Protein AF-A0A9E5FH89-F1 (afdb_monomer)

Structure (mmCIF, N/CA/C/O backbone):
data_AF-A0A9E5FH89-F1
#
_entry.id   AF-A0A9E5FH89-F1
#
loop_
_atom_site.group_PDB
_atom_site.id
_atom_site.type_symbol
_atom_site.label_atom_id
_atom_site.label_alt_id
_atom_site.label_comp_id
_atom_site.label_asym_id
_atom_site.label_entity_id
_atom_site.label_seq_id
_atom_site.pdbx_PDB_ins_code
_atom_site.Cartn_x
_atom_site.Cartn_y
_atom_site.Cartn_z
_atom_site.occupancy
_atom_site.B_iso_or_equiv
_atom_site.auth_seq_id
_atom_site.auth_comp_id
_atom_site.auth_asym_id
_atom_site.auth_atom_id
_atom_site.pdbx_PDB_model_num
ATOM 1 N N . MET A 1 1 ? 5.312 -15.511 -68.126 1.00 42.53 1 MET A N 1
ATOM 2 C CA . MET A 1 1 ? 5.929 -16.002 -66.875 1.00 42.53 1 MET A CA 1
ATOM 3 C C . MET A 1 1 ? 6.841 -14.894 -66.345 1.00 42.53 1 MET A C 1
ATOM 5 O O . MET A 1 1 ? 7.905 -14.689 -66.906 1.00 42.53 1 MET A O 1
ATOM 9 N N . LYS A 1 2 ? 6.368 -14.054 -65.408 1.00 46.00 2 LYS A N 1
ATOM 10 C CA . LYS A 1 2 ? 7.122 -12.877 -64.924 1.00 46.00 2 LYS A CA 1
ATOM 11 C C . LYS A 1 2 ? 8.059 -13.314 -63.792 1.00 46.00 2 LYS A C 1
ATOM 13 O O . LYS A 1 2 ? 7.584 -13.801 -62.771 1.00 46.00 2 LYS A O 1
ATOM 18 N N . THR A 1 3 ? 9.366 -13.174 -63.987 1.00 60.09 3 THR A N 1
ATOM 19 C CA . THR A 1 3 ? 10.401 -13.440 -62.977 1.00 60.09 3 THR A CA 1
ATOM 20 C C . THR A 1 3 ? 10.261 -12.458 -61.818 1.00 60.09 3 THR A C 1
ATOM 22 O O . THR A 1 3 ? 10.316 -11.246 -62.020 1.00 60.09 3 THR A O 1
ATOM 25 N N . GLN A 1 4 ? 10.053 -12.975 -60.608 1.00 64.81 4 GLN A N 1
ATOM 26 C CA . GLN A 1 4 ? 10.006 -12.161 -59.395 1.00 64.81 4 GLN A CA 1
ATOM 27 C C . GLN A 1 4 ? 11.407 -11.601 -59.081 1.00 64.81 4 GLN A C 1
ATOM 29 O O . GLN A 1 4 ? 12.396 -12.320 -59.259 1.00 64.81 4 GLN A O 1
ATOM 34 N N . PRO A 1 5 ? 11.526 -10.338 -58.635 1.00 72.56 5 PRO A N 1
ATOM 35 C CA . PRO A 1 5 ? 12.814 -9.756 -58.277 1.00 72.56 5 PRO A CA 1
ATOM 36 C C . PRO A 1 5 ? 13.377 -10.456 -57.034 1.00 72.56 5 PRO A C 1
ATOM 38 O O . PRO A 1 5 ? 12.716 -10.522 -55.998 1.00 72.56 5 PRO A O 1
ATOM 41 N N . GLN A 1 6 ? 14.603 -10.976 -57.136 1.00 75.56 6 GLN A N 1
ATOM 42 C CA . GLN A 1 6 ? 15.258 -11.669 -56.027 1.00 75.56 6 GLN A CA 1
ATOM 43 C C . GLN A 1 6 ? 15.508 -10.695 -54.861 1.00 75.56 6 GLN A C 1
ATOM 45 O O . GLN A 1 6 ? 16.079 -9.619 -55.077 1.00 75.56 6 GLN A O 1
ATOM 50 N N . PRO A 1 7 ? 15.096 -11.026 -53.624 1.00 78.31 7 PRO A N 1
ATOM 51 C CA . PRO A 1 7 ? 15.247 -10.125 -52.491 1.00 78.31 7 PRO A CA 1
ATOM 52 C C . PRO A 1 7 ? 16.729 -9.930 -52.139 1.00 78.31 7 PRO A C 1
ATOM 54 O O . PRO A 1 7 ? 17.489 -10.883 -51.978 1.00 78.31 7 PRO A O 1
ATOM 57 N N . SER A 1 8 ? 17.154 -8.670 -52.001 1.00 86.12 8 SER A N 1
ATOM 58 C CA . SER A 1 8 ? 18.526 -8.333 -51.611 1.00 86.12 8 SER A CA 1
ATOM 59 C C . SER A 1 8 ? 18.769 -8.623 -50.125 1.00 86.12 8 SER A C 1
ATOM 61 O O . SER A 1 8 ? 17.869 -8.472 -49.298 1.00 86.12 8 SER A O 1
ATOM 63 N N . ARG A 1 9 ? 20.008 -8.980 -49.747 1.00 85.25 9 ARG A N 1
ATOM 64 C CA . ARG A 1 9 ? 20.385 -9.260 -48.340 1.00 85.25 9 ARG A CA 1
ATOM 65 C C . ARG A 1 9 ? 19.958 -8.143 -47.382 1.00 85.25 9 ARG A C 1
ATOM 67 O O . ARG A 1 9 ? 19.450 -8.414 -46.302 1.00 85.25 9 ARG A O 1
ATOM 74 N N . ARG A 1 10 ? 20.103 -6.885 -47.809 1.00 83.19 10 ARG A N 1
ATOM 75 C CA . ARG A 1 10 ? 19.664 -5.706 -47.052 1.00 83.19 10 ARG A CA 1
ATOM 76 C C . ARG A 1 10 ? 18.155 -5.710 -46.810 1.00 83.19 10 ARG A C 1
ATOM 78 O O . ARG A 1 10 ? 17.742 -5.442 -45.690 1.00 83.19 10 ARG A O 1
ATOM 85 N N . ARG A 1 11 ? 17.349 -6.042 -47.825 1.00 82.38 11 ARG A N 1
ATOM 86 C CA . ARG A 1 11 ? 15.888 -6.148 -47.704 1.00 82.38 11 ARG A CA 1
ATOM 87 C C . ARG A 1 11 ? 15.503 -7.234 -46.704 1.00 82.38 11 ARG A C 1
ATOM 89 O O . ARG A 1 11 ? 14.639 -6.983 -45.880 1.00 82.38 11 ARG A O 1
ATOM 96 N N . ILE A 1 12 ? 16.181 -8.382 -46.749 1.00 84.00 12 ILE A N 1
ATOM 97 C CA . ILE A 1 12 ? 15.940 -9.505 -45.832 1.00 84.00 12 ILE A CA 1
ATOM 98 C C . ILE A 1 12 ? 16.266 -9.094 -44.391 1.00 84.00 12 ILE A C 1
ATOM 100 O O . ILE A 1 12 ? 15.433 -9.245 -43.507 1.00 84.00 12 ILE A O 1
ATOM 104 N N . ILE A 1 13 ? 17.432 -8.489 -44.152 1.00 84.75 13 ILE A N 1
ATOM 105 C CA . ILE A 1 13 ? 17.822 -8.020 -42.811 1.00 84.75 13 ILE A CA 1
ATOM 106 C C . ILE A 1 13 ? 16.849 -6.945 -42.301 1.00 84.75 13 ILE A C 1
ATOM 108 O O . ILE A 1 13 ? 16.433 -6.986 -41.145 1.00 84.75 13 ILE A O 1
ATOM 112 N N . GLN A 1 14 ? 16.441 -6.014 -43.167 1.00 82.12 14 GLN A N 1
ATOM 113 C CA . GLN A 1 14 ? 15.478 -4.966 -42.825 1.00 82.12 14 GLN A CA 1
ATOM 114 C C . GLN A 1 14 ? 14.086 -5.530 -42.513 1.00 82.12 14 GLN A C 1
ATOM 116 O O . GLN A 1 14 ? 13.464 -5.092 -41.547 1.00 82.12 14 GLN A O 1
ATOM 121 N N . SER A 1 15 ? 13.600 -6.510 -43.283 1.00 78.44 15 SER A N 1
ATOM 122 C CA . SER A 1 15 ? 12.289 -7.120 -43.044 1.00 78.44 15 SER A CA 1
ATOM 123 C C . SER A 1 15 ? 12.259 -7.947 -41.762 1.00 78.44 15 SER A C 1
ATOM 125 O O . SER A 1 15 ? 11.289 -7.868 -41.014 1.00 78.44 15 SER A O 1
ATOM 127 N N . THR A 1 16 ? 13.319 -8.705 -41.471 1.00 81.12 16 THR A N 1
ATOM 128 C CA . THR A 1 16 ? 13.349 -9.585 -40.294 1.00 81.12 16 THR A CA 1
ATOM 129 C C . THR A 1 16 ? 13.622 -8.801 -39.009 1.00 81.12 16 THR A C 1
ATOM 131 O O . THR A 1 16 ? 12.956 -9.029 -38.002 1.00 81.12 16 THR A O 1
ATOM 134 N N . GLY A 1 17 ? 14.544 -7.830 -39.045 1.00 81.38 17 GLY A N 1
ATOM 135 C CA . GLY A 1 17 ? 14.844 -6.972 -37.893 1.00 81.38 17 GLY A CA 1
ATOM 136 C C . GLY A 1 17 ? 13.668 -6.079 -37.489 1.00 81.38 17 GLY A C 1
ATOM 137 O O . GLY A 1 17 ? 13.380 -5.946 -36.303 1.00 81.38 17 GLY A O 1
ATOM 138 N N . GLY A 1 18 ? 12.940 -5.523 -38.466 1.00 83.06 18 GLY A N 1
ATOM 139 C CA . GLY A 1 18 ? 11.731 -4.737 -38.201 1.00 83.06 18 GLY A CA 1
ATOM 140 C C . GLY A 1 18 ? 10.562 -5.578 -37.676 1.00 83.06 18 GLY A C 1
ATOM 141 O O . GLY A 1 18 ? 9.853 -5.139 -36.776 1.00 83.06 18 GLY A O 1
ATOM 142 N N . GLY A 1 19 ? 10.379 -6.799 -38.192 1.00 84.50 19 GLY A N 1
ATOM 143 C CA . GLY A 1 19 ? 9.292 -7.690 -37.769 1.00 84.50 19 GLY A CA 1
ATOM 144 C C . GLY A 1 19 ? 9.431 -8.185 -36.327 1.00 84.50 19 GLY A C 1
ATOM 145 O O . GLY A 1 19 ? 8.474 -8.115 -35.562 1.00 84.50 19 GLY A O 1
ATOM 146 N N . LEU A 1 20 ? 10.628 -8.629 -35.928 1.00 87.69 20 LEU A N 1
ATOM 147 C CA . LEU A 1 20 ? 10.875 -9.117 -34.564 1.00 87.69 20 LEU A CA 1
ATOM 148 C C . LEU A 1 20 ? 10.739 -8.005 -33.512 1.00 87.69 20 LEU A C 1
ATOM 150 O O . LEU A 1 20 ? 10.178 -8.237 -32.444 1.00 87.69 20 LEU A O 1
ATOM 154 N N . GLY A 1 21 ? 11.199 -6.790 -33.827 1.00 87.94 21 GLY A N 1
ATOM 155 C CA . GLY A 1 21 ? 11.061 -5.642 -32.927 1.00 87.94 21 GLY A CA 1
ATOM 156 C C . GLY A 1 21 ? 9.602 -5.251 -32.677 1.00 87.94 21 GLY A C 1
ATOM 157 O O . GLY A 1 21 ? 9.232 -4.946 -31.546 1.00 87.94 21 GLY A O 1
ATOM 158 N N . LEU A 1 22 ? 8.753 -5.315 -33.708 1.00 89.06 22 LEU A N 1
ATOM 159 C CA . LEU A 1 22 ? 7.322 -5.032 -33.570 1.00 89.06 22 LEU A CA 1
ATOM 160 C C . LEU A 1 22 ? 6.591 -6.083 -32.727 1.00 89.06 22 LEU A C 1
ATOM 162 O O . LEU A 1 22 ? 5.696 -5.718 -31.972 1.00 89.06 22 LEU A O 1
ATOM 166 N N . LEU A 1 23 ? 6.984 -7.358 -32.809 1.00 90.25 23 LEU A N 1
ATOM 167 C CA . LEU A 1 23 ? 6.422 -8.413 -31.959 1.00 90.25 23 LEU A CA 1
ATOM 168 C C . LEU A 1 23 ? 6.757 -8.187 -30.480 1.00 90.25 23 LEU A C 1
ATOM 170 O O . LEU A 1 23 ? 5.867 -8.263 -29.639 1.00 90.25 23 LEU A O 1
ATOM 174 N N . ALA A 1 24 ? 8.010 -7.842 -30.169 1.00 90.00 24 ALA A N 1
ATOM 175 C CA . ALA A 1 24 ? 8.415 -7.514 -28.802 1.00 90.00 24 ALA A CA 1
ATOM 176 C C . ALA A 1 24 ? 7.692 -6.264 -28.265 1.00 90.00 24 ALA A C 1
ATOM 178 O O . ALA A 1 24 ? 7.270 -6.231 -27.112 1.00 90.00 24 ALA A O 1
ATOM 179 N N . LEU A 1 25 ? 7.504 -5.240 -29.105 1.00 89.00 25 LEU A N 1
ATOM 180 C CA . LEU A 1 25 ? 6.753 -4.041 -28.729 1.00 89.00 25 LEU A CA 1
ATOM 181 C C . LEU A 1 25 ? 5.266 -4.339 -28.488 1.00 89.00 25 LEU A C 1
ATOM 183 O O . LEU A 1 25 ? 4.685 -3.797 -27.551 1.00 89.00 25 LEU A O 1
ATOM 187 N N . ALA A 1 26 ? 4.650 -5.183 -29.320 1.00 90.88 26 ALA A N 1
ATOM 188 C CA . ALA A 1 26 ? 3.260 -5.593 -29.147 1.00 90.88 26 ALA A CA 1
ATOM 189 C C . ALA A 1 26 ? 3.054 -6.337 -27.817 1.00 90.88 26 A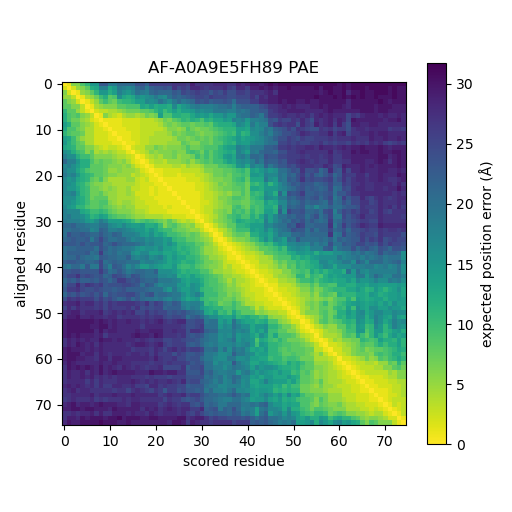LA A C 1
ATOM 191 O O . ALA A 1 26 ? 2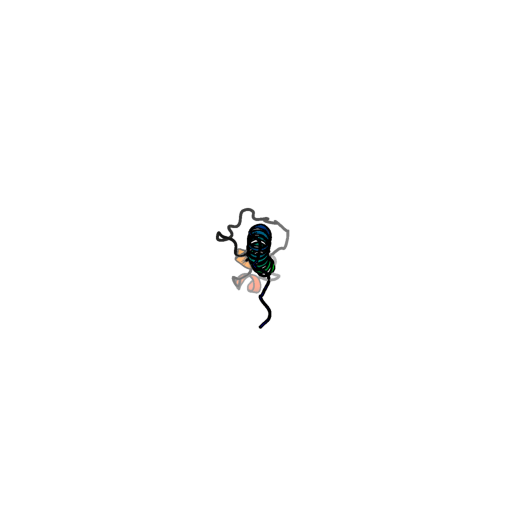.080 -6.060 -27.120 1.00 90.88 26 ALA A O 1
ATOM 192 N N . ASP A 1 27 ? 3.996 -7.207 -27.443 1.00 90.31 27 ASP A N 1
ATOM 193 C CA . ASP A 1 27 ? 4.002 -7.904 -26.153 1.00 90.31 27 ASP A CA 1
ATOM 194 C C . ASP A 1 27 ? 4.132 -6.923 -24.975 1.00 90.31 27 ASP A C 1
ATOM 196 O O . ASP A 1 27 ? 3.306 -6.929 -24.064 1.00 90.31 27 ASP A O 1
ATOM 200 N N . MET A 1 28 ? 5.080 -5.977 -25.036 1.00 87.19 28 MET A N 1
ATOM 201 C CA . MET A 1 28 ? 5.229 -4.952 -23.990 1.00 87.19 28 MET A CA 1
ATOM 202 C C . MET A 1 28 ? 4.012 -4.028 -23.865 1.00 87.19 28 MET A C 1
ATOM 204 O O . MET A 1 28 ? 3.704 -3.582 -22.762 1.00 87.19 28 MET A O 1
ATOM 208 N N . LEU A 1 29 ? 3.328 -3.713 -24.969 1.00 87.81 29 LEU A N 1
ATOM 209 C CA . LEU A 1 29 ? 2.137 -2.862 -24.938 1.00 87.81 29 LEU A CA 1
ATOM 210 C C . LEU A 1 29 ? 0.918 -3.594 -24.357 1.00 87.81 29 LEU A C 1
ATOM 212 O O . LEU A 1 29 ? 0.046 -2.951 -23.773 1.00 87.81 29 LEU A O 1
ATOM 216 N N . GLN A 1 30 ? 0.852 -4.921 -24.506 1.00 86.75 30 GLN A N 1
ATOM 217 C CA . GLN A 1 30 ? -0.190 -5.751 -23.894 1.00 86.75 30 GLN A CA 1
ATOM 218 C C . GLN A 1 30 ? 0.132 -6.192 -22.466 1.00 86.75 30 GLN A C 1
ATOM 220 O O . GLN A 1 30 ? -0.788 -6.558 -21.732 1.00 86.75 30 GLN A O 1
ATOM 225 N N . ALA A 1 31 ? 1.398 -6.131 -22.052 1.00 83.12 31 ALA A N 1
ATOM 226 C CA . ALA A 1 31 ? 1.803 -6.410 -20.686 1.00 83.12 31 ALA A CA 1
ATOM 227 C C . ALA A 1 31 ? 1.172 -5.387 -19.725 1.00 83.12 31 ALA A C 1
ATOM 229 O O . ALA A 1 31 ? 1.684 -4.289 -19.498 1.00 83.12 31 ALA A O 1
ATOM 230 N N . ALA A 1 32 ? 0.036 -5.756 -19.133 1.00 73.38 32 ALA A N 1
ATOM 231 C CA . ALA A 1 32 ? -0.489 -5.047 -17.982 1.00 73.38 32 ALA A CA 1
ATOM 232 C C . ALA A 1 32 ? 0.512 -5.224 -16.831 1.00 73.38 32 ALA A C 1
ATOM 234 O O . ALA A 1 32 ? 0.935 -6.352 -16.569 1.00 73.38 32 ALA A O 1
ATOM 235 N N . PRO A 1 33 ? 0.911 -4.153 -16.122 1.00 72.69 33 PRO A N 1
ATOM 236 C CA . PRO A 1 33 ? 1.742 -4.320 -14.946 1.00 72.69 33 PRO A CA 1
ATOM 237 C C . PRO A 1 33 ? 0.938 -5.110 -13.915 1.00 72.69 33 PRO A C 1
ATOM 239 O O . PRO A 1 33 ? 0.019 -4.571 -13.291 1.00 72.69 33 PRO A O 1
ATOM 242 N N . GLU A 1 34 ? 1.280 -6.383 -13.724 1.00 71.19 34 GLU A N 1
ATOM 243 C CA . GLU A 1 34 ? 0.830 -7.132 -12.563 1.00 71.19 34 GLU A CA 1
ATOM 244 C C . GLU A 1 34 ? 1.417 -6.438 -11.336 1.00 71.19 34 GLU A C 1
ATOM 246 O O . GLU A 1 34 ? 2.587 -6.578 -10.988 1.00 71.19 34 GLU A O 1
ATOM 251 N N . ARG A 1 35 ? 0.595 -5.616 -10.681 1.00 73.62 35 ARG A N 1
ATOM 252 C CA . ARG A 1 35 ? 0.939 -4.962 -9.413 1.00 73.62 35 ARG A CA 1
ATOM 253 C C . ARG A 1 35 ? 0.793 -5.934 -8.247 1.00 73.62 35 ARG A C 1
ATOM 255 O O . ARG A 1 35 ? 0.377 -5.539 -7.160 1.00 73.62 35 ARG A O 1
ATOM 262 N N . THR A 1 36 ? 1.089 -7.206 -8.476 1.00 79.50 36 THR A N 1
ATOM 263 C CA . THR A 1 36 ? 1.159 -8.209 -7.429 1.00 79.50 36 THR A CA 1
ATOM 264 C C . THR A 1 36 ? 2.459 -7.960 -6.668 1.00 79.50 36 THR A C 1
ATOM 266 O O . THR A 1 36 ? 3.553 -8.042 -7.232 1.00 79.50 36 THR A O 1
ATOM 269 N N . PRO A 1 37 ? 2.385 -7.556 -5.389 1.00 81.75 37 PRO A N 1
ATOM 270 C CA . PRO A 1 37 ? 3.592 -7.392 -4.607 1.00 81.75 37 PRO A CA 1
ATOM 271 C C . PRO A 1 37 ? 4.275 -8.758 -4.495 1.00 81.75 37 PRO A C 1
ATOM 273 O O . PRO A 1 37 ? 3.657 -9.741 -4.095 1.00 81.75 37 PRO A O 1
ATOM 276 N N . GLN A 1 38 ? 5.566 -8.807 -4.827 1.00 86.56 38 GLN A N 1
ATOM 277 C CA . GLN A 1 38 ? 6.381 -10.028 -4.758 1.00 86.56 38 GLN A CA 1
ATOM 278 C C . GLN A 1 38 ? 6.490 -10.596 -3.329 1.00 86.56 38 GLN A C 1
ATOM 280 O O . GLN A 1 38 ? 6.923 -11.728 -3.139 1.00 86.56 38 GLN A O 1
ATOM 285 N N . TYR A 1 39 ? 6.094 -9.814 -2.320 1.00 88.69 39 TYR A N 1
ATOM 286 C CA . TYR A 1 39 ? 6.160 -10.160 -0.907 1.00 88.69 39 T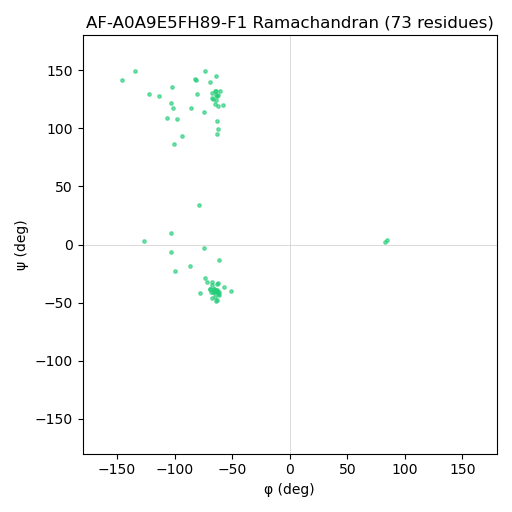YR A CA 1
ATOM 287 C C . TYR A 1 39 ? 4.856 -9.803 -0.199 1.00 88.69 39 TYR A C 1
ATOM 289 O O . TYR A 1 39 ? 4.204 -8.810 -0.532 1.00 88.69 39 TYR A O 1
ATOM 297 N N . ALA A 1 40 ? 4.520 -10.571 0.838 1.00 89.12 40 ALA A N 1
ATOM 298 C CA . ALA A 1 40 ? 3.402 -10.241 1.708 1.00 89.12 40 ALA A CA 1
ATOM 299 C C . ALA A 1 40 ? 3.644 -8.876 2.389 1.00 89.12 40 ALA A C 1
ATOM 301 O O . ALA A 1 40 ? 4.732 -8.640 2.929 1.00 89.12 40 ALA A O 1
ATOM 302 N N . PRO A 1 41 ? 2.658 -7.962 2.387 1.00 84.69 41 PRO A N 1
ATOM 303 C CA . PRO A 1 41 ? 2.810 -6.670 3.035 1.00 84.69 41 PRO A CA 1
ATOM 304 C C . PRO A 1 41 ? 2.973 -6.853 4.547 1.00 84.69 41 PRO A C 1
ATOM 306 O O . PRO A 1 41 ? 2.202 -7.558 5.196 1.00 84.69 41 PRO A O 1
ATOM 309 N N . LYS A 1 42 ? 3.971 -6.177 5.121 1.00 88.06 42 LYS A N 1
ATOM 310 C CA . LYS A 1 42 ? 4.205 -6.134 6.568 1.00 88.06 42 LYS A CA 1
ATOM 311 C C . LYS A 1 42 ? 3.961 -4.720 7.082 1.00 88.06 42 LYS A C 1
ATOM 313 O O . LYS A 1 42 ? 4.551 -3.766 6.574 1.00 88.06 42 LYS A O 1
ATOM 318 N N . ALA A 1 43 ? 3.130 -4.578 8.114 1.00 89.56 43 ALA A N 1
ATOM 319 C CA . ALA A 1 43 ? 2.928 -3.295 8.779 1.00 89.56 43 ALA A CA 1
ATOM 320 C C . ALA A 1 43 ? 4.251 -2.812 9.406 1.00 89.56 43 ALA A C 1
ATOM 322 O O . ALA A 1 43 ? 4.839 -3.496 10.243 1.00 89.56 43 ALA A O 1
ATOM 323 N N . LYS A 1 44 ? 4.742 -1.642 8.970 1.00 89.38 44 LYS A N 1
ATOM 324 C CA . LYS A 1 44 ? 6.029 -1.069 9.416 1.00 89.38 44 LYS A CA 1
ATOM 325 C C . LYS A 1 44 ? 5.874 0.017 10.482 1.00 89.38 44 LYS A C 1
ATOM 327 O O . LYS A 1 44 ? 6.826 0.305 11.203 1.00 89.38 44 LYS A O 1
ATOM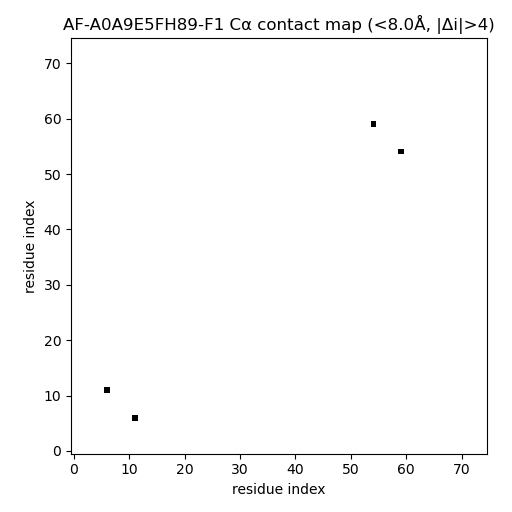 332 N N . ARG A 1 45 ? 4.706 0.657 10.557 1.00 90.81 45 ARG A N 1
ATOM 333 C CA . ARG A 1 45 ? 4.401 1.764 11.472 1.00 90.81 45 ARG A CA 1
ATOM 334 C C . ARG A 1 45 ? 2.937 1.670 11.892 1.00 90.81 45 ARG A C 1
ATOM 336 O O . ARG A 1 45 ? 2.090 1.367 11.058 1.00 90.81 45 ARG A O 1
ATOM 343 N N . VAL A 1 46 ? 2.665 1.966 13.157 1.00 85.94 46 VAL A N 1
ATOM 344 C CA . VAL A 1 46 ? 1.315 2.088 13.719 1.00 85.94 46 VAL A CA 1
ATOM 345 C C . VAL A 1 46 ? 1.205 3.490 14.309 1.00 85.94 46 VAL A C 1
ATOM 347 O O . VAL A 1 46 ? 2.097 3.907 15.046 1.00 85.94 46 VAL A O 1
ATOM 350 N N . ILE A 1 47 ? 0.152 4.228 13.955 1.00 86.69 47 ILE A N 1
ATOM 351 C CA . ILE A 1 47 ? -0.160 5.527 14.561 1.00 86.69 47 ILE A CA 1
ATOM 352 C C . ILE A 1 47 ? -1.214 5.267 15.634 1.00 86.69 47 ILE A C 1
ATOM 354 O O . I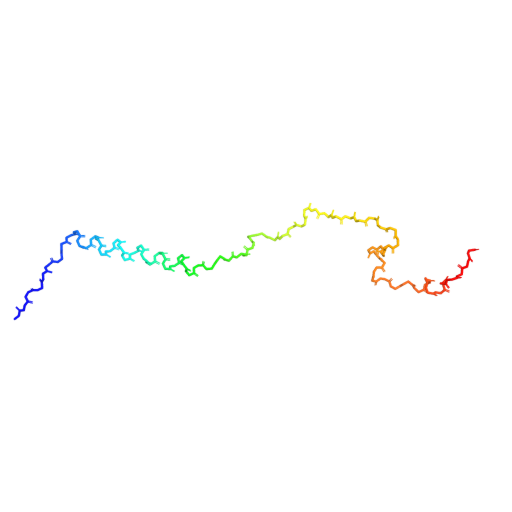LE A 1 47 ? -2.354 4.948 15.311 1.00 86.69 47 ILE A O 1
ATOM 358 N N . GLN A 1 48 ? -0.820 5.371 16.902 1.00 79.44 48 GLN A N 1
ATOM 359 C CA . GLN A 1 48 ? -1.721 5.230 18.042 1.00 79.44 48 GLN A CA 1
ATOM 360 C C . GLN A 1 48 ? -2.079 6.618 18.572 1.00 79.44 48 GLN A C 1
ATOM 362 O O . GLN A 1 48 ? -1.204 7.368 19.001 1.00 79.44 48 GLN A O 1
ATOM 367 N N . LEU A 1 49 ? -3.365 6.962 18.522 1.00 80.69 49 LEU A N 1
ATOM 368 C CA . LEU A 1 49 ? -3.881 8.245 18.990 1.00 80.69 49 LEU A CA 1
ATOM 369 C C . LEU A 1 49 ? -4.552 8.055 20.354 1.00 80.69 49 LEU A C 1
ATOM 371 O O . LEU A 1 49 ? -5.489 7.270 20.478 1.00 80.69 49 LEU A O 1
ATOM 375 N N . PHE A 1 50 ? -4.085 8.780 21.372 1.00 71.50 50 PHE A N 1
ATOM 376 C CA . PHE A 1 50 ? -4.721 8.824 22.690 1.00 71.50 50 PHE A CA 1
ATOM 377 C C . PHE A 1 50 ? -5.672 10.018 22.745 1.00 71.50 50 PHE A C 1
ATOM 379 O O . PHE A 1 50 ? -5.262 11.143 23.025 1.00 71.50 50 PHE A O 1
ATOM 386 N N . MET A 1 51 ? -6.941 9.776 22.434 1.00 77.75 51 MET A N 1
ATOM 387 C CA . MET A 1 51 ? -7.991 10.791 22.492 1.00 77.75 51 MET A CA 1
ATOM 388 C C . MET A 1 51 ? -8.825 10.595 23.756 1.00 77.75 51 MET A C 1
ATOM 390 O O . MET A 1 51 ? -9.201 9.473 24.092 1.00 77.75 51 MET A O 1
ATOM 394 N N . ASN A 1 52 ? -9.124 11.687 24.457 1.00 75.50 52 ASN A N 1
ATOM 395 C CA . ASN A 1 52 ? -10.024 11.641 25.604 1.00 75.50 52 ASN A CA 1
ATOM 396 C C . ASN A 1 52 ? -11.446 11.314 25.109 1.00 75.50 52 ASN A C 1
ATOM 398 O O . ASN A 1 52 ? -11.938 11.972 24.194 1.00 75.50 52 ASN A O 1
ATOM 402 N N . GLY A 1 53 ? -12.078 10.280 25.672 1.00 74.25 53 GLY A N 1
ATOM 403 C CA . GLY A 1 53 ? -13.430 9.846 25.293 1.00 74.25 53 GLY A CA 1
ATOM 404 C C . GLY A 1 53 ? -13.531 8.909 24.079 1.00 74.25 53 GLY A C 1
ATOM 405 O O . GLY A 1 53 ? -14.641 8.570 23.681 1.00 74.25 53 GLY A O 1
ATOM 406 N N . GLY A 1 54 ? -12.412 8.472 23.489 1.00 72.62 54 GLY A N 1
ATOM 407 C CA . GLY A 1 54 ? -12.420 7.441 22.445 1.00 72.62 54 GLY A CA 1
ATOM 408 C C . GLY A 1 54 ? -12.493 6.024 23.036 1.00 72.62 54 GLY A C 1
ATOM 409 O O . GLY A 1 54 ? -11.850 5.774 24.058 1.00 72.62 54 GLY A O 1
ATOM 410 N N . PRO A 1 55 ? -13.229 5.080 22.417 1.00 67.56 55 PRO A N 1
ATOM 411 C CA . PRO A 1 55 ? -13.257 3.696 22.879 1.00 67.56 55 PRO A CA 1
ATOM 412 C C . PRO A 1 55 ? -11.859 3.072 22.759 1.00 67.56 55 PRO A C 1
ATOM 414 O O . PRO A 1 55 ? -11.225 3.120 21.703 1.00 67.56 55 PRO A O 1
ATOM 417 N N . PHE A 1 56 ? -11.364 2.493 23.855 1.00 71.50 56 PHE A N 1
ATOM 418 C CA . PHE A 1 56 ? -10.124 1.717 23.851 1.00 71.50 56 PHE A CA 1
ATOM 419 C C . PHE A 1 56 ? -10.293 0.482 22.960 1.00 71.50 56 PHE A C 1
ATOM 421 O O . PHE A 1 56 ? -11.367 -0.106 22.928 1.00 71.50 56 PHE A O 1
ATOM 428 N N . GLN A 1 57 ? -9.242 0.049 22.256 1.00 70.88 57 GLN A N 1
ATOM 429 C CA . GLN A 1 57 ? -9.354 -1.034 21.272 1.00 70.88 57 GLN A CA 1
ATOM 430 C C . GLN A 1 57 ? -9.913 -2.348 21.845 1.00 70.88 57 GLN A C 1
ATOM 432 O O . GLN A 1 57 ? -10.694 -3.018 21.171 1.00 70.88 57 GLN A O 1
ATOM 437 N N . CYS A 1 58 ? -9.577 -2.703 23.089 1.00 68.44 58 CYS A N 1
ATOM 438 C CA . CYS A 1 58 ? -10.156 -3.890 23.732 1.00 68.44 58 CYS A CA 1
ATOM 439 C C . CYS A 1 58 ? -11.617 -3.705 24.178 1.00 68.44 58 CYS A C 1
ATOM 441 O O . CYS A 1 58 ? -12.211 -4.641 24.698 1.00 68.44 58 CYS A O 1
ATOM 443 N N . ASP A 1 59 ? -12.195 -2.517 24.017 1.00 73.06 59 ASP A N 1
ATOM 444 C CA . ASP A 1 59 ? -13.562 -2.179 24.416 1.00 73.06 59 ASP A CA 1
ATOM 445 C C . ASP A 1 59 ? -14.536 -2.126 23.223 1.00 73.06 59 ASP A C 1
ATOM 447 O O . ASP A 1 59 ? -15.739 -2.002 23.408 1.00 73.06 59 ASP A O 1
ATOM 451 N N . LEU A 1 60 ? -14.053 -2.258 21.978 1.00 71.69 60 LEU A N 1
ATOM 452 C CA . LEU A 1 60 ? -14.937 -2.177 20.805 1.00 71.69 60 LEU A CA 1
ATOM 453 C C . LEU A 1 60 ? -15.856 -3.393 20.633 1.00 71.69 60 LEU A C 1
ATOM 455 O O . LEU A 1 60 ? -16.949 -3.249 20.091 1.00 71.69 60 LEU A O 1
ATOM 459 N N . PHE A 1 61 ? -15.408 -4.583 21.038 1.00 73.19 61 PHE A N 1
ATOM 460 C CA . PHE A 1 61 ? -16.094 -5.841 20.713 1.00 73.19 61 PH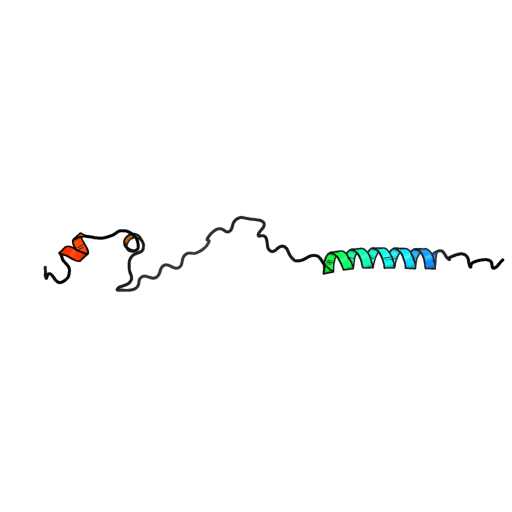E A CA 1
ATOM 461 C C . PHE A 1 61 ? -16.417 -6.711 21.930 1.00 73.19 61 PHE A C 1
ATOM 463 O O . PHE A 1 61 ? -16.950 -7.805 21.764 1.00 73.19 61 PHE A O 1
ATOM 470 N N . ASP A 1 62 ? -16.116 -6.235 23.137 1.00 78.81 62 ASP A N 1
ATOM 471 C CA . ASP A 1 62 ? -16.422 -6.946 24.373 1.00 78.81 62 ASP A CA 1
ATOM 472 C C . ASP A 1 62 ? -17.588 -6.253 25.096 1.00 78.81 62 ASP A C 1
ATOM 474 O O . ASP A 1 62 ? -17.411 -5.130 25.582 1.00 78.81 62 ASP A O 1
ATOM 478 N N . PRO A 1 63 ? -18.789 -6.859 25.142 1.00 77.00 63 PRO A N 1
ATOM 479 C CA . PRO A 1 63 ? -19.931 -6.264 25.817 1.00 77.00 63 PRO A CA 1
ATOM 480 C C . PRO A 1 63 ? -19.647 -6.142 27.314 1.00 77.00 63 PRO A C 1
ATOM 482 O O . PRO A 1 63 ? -19.382 -7.132 27.988 1.00 77.00 63 PRO A O 1
ATOM 485 N N . LYS A 1 64 ? -19.757 -4.922 27.850 1.00 81.12 64 LYS A N 1
ATOM 486 C CA . LYS A 1 64 ? -19.550 -4.635 29.278 1.00 81.12 64 LYS A CA 1
ATOM 487 C C . LYS A 1 64 ? -20.892 -4.501 30.004 1.00 81.12 64 LYS A C 1
ATOM 489 O O . LYS A 1 64 ? -21.397 -3.384 30.135 1.00 81.12 64 LYS A O 1
ATOM 494 N N . PRO A 1 65 ? -21.500 -5.608 30.481 1.00 85.00 65 PRO A N 1
ATOM 495 C CA . PRO A 1 65 ? -22.822 -5.575 31.110 1.00 85.00 65 PRO A CA 1
ATOM 496 C C . PRO A 1 65 ? -22.844 -4.717 32.379 1.00 85.00 65 PRO A C 1
ATOM 498 O O . PRO A 1 65 ? -23.832 -4.033 32.642 1.00 85.00 65 PRO A O 1
ATOM 501 N N . ASP A 1 66 ? -21.740 -4.687 33.126 1.00 83.94 66 ASP A N 1
ATOM 502 C CA . ASP A 1 66 ? -21.626 -3.872 34.335 1.00 83.94 66 ASP A CA 1
ATOM 503 C C . ASP A 1 66 ? -21.636 -2.370 34.025 1.00 83.94 66 ASP A C 1
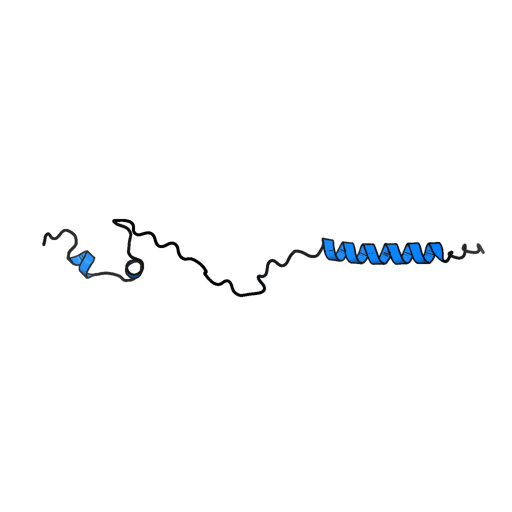ATOM 505 O O . ASP A 1 66 ? -22.209 -1.591 34.783 1.00 83.94 66 ASP A O 1
ATOM 509 N N . LEU A 1 67 ? -21.101 -1.952 32.871 1.00 80.88 67 LEU A N 1
ATOM 510 C CA . LEU A 1 67 ? -21.139 -0.551 32.443 1.00 80.88 67 LEU A CA 1
ATOM 511 C C . LEU A 1 67 ? -22.584 -0.073 32.235 1.00 80.88 67 LEU A C 1
ATOM 513 O O . LEU A 1 67 ? -22.934 1.035 32.630 1.00 80.88 67 LEU A O 1
ATOM 517 N N . ASN A 1 68 ? -23.435 -0.940 31.676 1.00 82.81 68 ASN A N 1
ATOM 518 C CA . ASN A 1 68 ? -24.866 -0.672 31.522 1.00 82.81 68 ASN A CA 1
ATOM 519 C C . ASN A 1 68 ? -25.590 -0.661 32.874 1.00 82.81 68 ASN A C 1
ATOM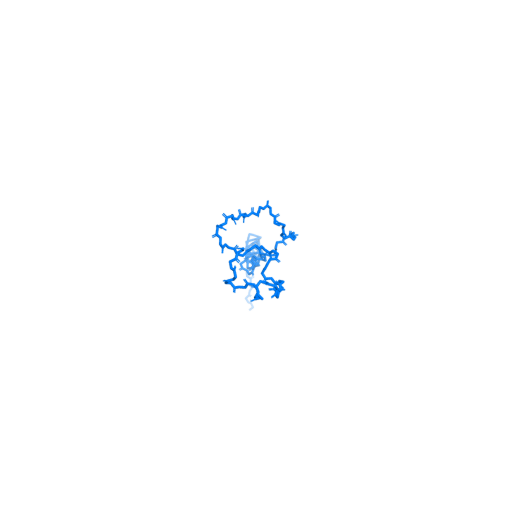 521 O O . ASN A 1 68 ? -26.486 0.150 33.088 1.00 82.81 68 ASN A O 1
ATOM 525 N N . LYS A 1 69 ? -25.203 -1.555 33.790 1.00 86.06 69 LYS A N 1
ATOM 526 C CA . LYS A 1 69 ? -25.814 -1.679 35.120 1.00 86.06 69 LYS A CA 1
ATOM 527 C C . LYS A 1 69 ? -25.565 -0.453 35.999 1.00 86.06 69 LYS A C 1
ATOM 529 O O . LYS A 1 69 ? -26.454 -0.052 36.744 1.00 86.06 69 LYS A O 1
ATOM 534 N N . PHE A 1 70 ? -24.369 0.122 35.918 1.00 86.25 70 PHE A N 1
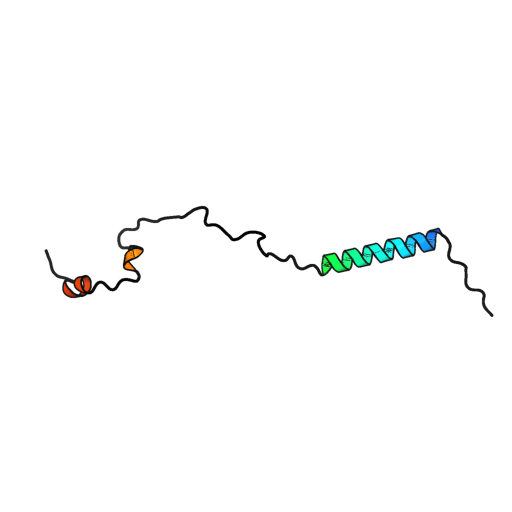ATOM 535 C CA . PHE A 1 70 ? -23.939 1.245 36.756 1.00 86.25 70 PHE A CA 1
ATOM 536 C C . PHE A 1 70 ? -23.974 2.597 36.020 1.00 86.25 70 PHE A C 1
ATOM 538 O O . PHE A 1 70 ? -23.497 3.607 36.541 1.00 86.25 70 PHE A O 1
ATOM 545 N N . ALA A 1 71 ? -24.560 2.646 34.820 1.00 84.94 71 ALA A N 1
ATOM 546 C CA . ALA A 1 71 ? -24.694 3.869 34.039 1.00 84.94 71 ALA A CA 1
ATOM 547 C C . ALA A 1 71 ? -25.473 4.950 34.817 1.00 84.94 71 ALA A C 1
ATOM 549 O O . ALA A 1 71 ? -26.630 4.765 35.188 1.00 84.94 71 ALA A O 1
ATOM 550 N N . GLY A 1 72 ? -24.832 6.099 35.058 1.00 84.94 72 GLY A N 1
ATOM 551 C CA . GLY A 1 72 ? -25.434 7.239 35.761 1.00 84.94 72 GLY A CA 1
ATOM 552 C C . GLY A 1 72 ? -25.400 7.161 37.291 1.00 84.94 72 GLY A C 1
ATOM 553 O O . GLY A 1 72 ? -25.889 8.083 37.950 1.00 84.94 72 GLY A O 1
ATOM 554 N N . GLN A 1 73 ? -24.809 6.114 37.875 1.00 86.44 73 GLN A N 1
ATOM 555 C CA . GLN A 1 73 ? -24.622 6.033 39.322 1.00 86.44 73 GLN A CA 1
ATOM 556 C C . GLN A 1 73 ? -23.397 6.857 39.743 1.00 86.44 73 GLN A C 1
ATOM 558 O O . GLN A 1 73 ? -22.326 6.758 39.146 1.00 86.44 73 GLN A O 1
ATOM 563 N N . ARG A 1 74 ? -23.570 7.721 40.750 1.00 70.75 74 ARG A N 1
ATOM 564 C CA . ARG A 1 74 ? -22.462 8.475 41.354 1.00 70.75 74 ARG A CA 1
ATOM 565 C C . ARG A 1 74 ? -21.727 7.580 42.367 1.00 70.75 74 ARG A C 1
ATOM 567 O O . ARG A 1 74 ? -22.415 6.800 43.026 1.00 70.75 74 ARG A O 1
ATOM 574 N N . PRO A 1 75 ? -20.385 7.671 42.440 1.00 68.69 75 PRO A N 1
ATOM 575 C CA . PRO A 1 75 ? -19.560 6.849 43.326 1.00 68.69 75 PRO A CA 1
ATOM 576 C C . PRO A 1 75 ? -19.869 7.080 44.807 1.00 68.69 75 PRO A C 1
ATOM 578 O O . PRO A 1 75 ? -20.338 8.192 45.150 1.00 68.69 75 PRO A O 1
#

Mean predicted aligned error: 16.4 Å

Foldseek 3Di:
DDDDDDDDPVNVCVVVVVVVVVVVVVVVVPDDPPPPPPDDDDDPDDDDDDDPPDQDPVRPPDDDVVCVVCPPPDD

Solvent-accessible surface area (backbone atoms only — not comparable to full-atom values): 5314 Å² total; per-residue (Å²): 137,82,84,77,82,78,83,49,72,66,56,53,52,53,54,53,55,53,51,55,54,51,53,56,49,53,51,59,73,65,55,70,82,77,84,68,69,95,58,85,89,72,91,86,78,82,90,83,80,92,55,92,92,58,83,53,81,84,57,76,84,53,88,58,66,65,60,67,73,51,60,91,63,79,132

pLDDT: mean 79.91, std 9.26, range [42.53, 90.88]

Sequence (75 aa):
MKTQPQPSRRRIIQSTGGGLGLLALADMLQAAPERTPQYAPKAKRVIQLFMNGGPFQCDLFDPKPDLNKFAGQRP

Secondary structure (DSSP, 8-state):
-PPPPPPPHHHHHHHHHHHHHHHHHHHHHH-------SS------------TTPPPGGGSSS--HHHHHTTT---

Radius of gyration: 35.87 Å; Cα contacts (8 Å, |Δi|>4): 2; chains: 1; bounding box: 46×28×110 Å